Protein AF-A0A2A4XBA4-F1 (afdb_monomer_lite)

Structure (mmCIF, N/CA/C/O backbone):
data_AF-A0A2A4XBA4-F1
#
_entry.id   AF-A0A2A4XBA4-F1
#
loop_
_atom_site.group_PDB
_atom_site.id
_atom_site.type_symbol
_atom_site.label_atom_id
_atom_site.label_alt_id
_atom_site.label_comp_id
_atom_site.label_asym_id
_atom_site.label_entity_id
_atom_site.label_seq_id
_atom_site.pdbx_PDB_ins_code
_atom_site.Cartn_x
_atom_site.Cartn_y
_atom_site.Cartn_z
_atom_site.occupancy
_atom_site.B_iso_or_equiv
_atom_site.auth_seq_id
_atom_site.auth_comp_id
_atom_site.auth_asym_id
_atom_site.auth_atom_id
_atom_site.pdbx_PDB_model_num
ATOM 1 N N . MET A 1 1 ? -19.922 40.262 -20.445 1.00 48.84 1 MET A N 1
ATOM 2 C CA . MET A 1 1 ? -19.545 39.362 -19.328 1.00 48.84 1 MET A CA 1
ATOM 3 C C . MET A 1 1 ? -20.602 38.268 -19.105 1.00 48.84 1 MET A C 1
ATOM 5 O O . MET A 1 1 ? -21.271 38.268 -18.086 1.00 48.84 1 MET A O 1
ATOM 9 N N . LYS A 1 2 ? -20.812 37.352 -20.063 1.00 46.84 2 LYS A N 1
ATOM 10 C CA . LYS A 1 2 ? -21.798 36.250 -19.919 1.00 46.84 2 LYS A CA 1
ATOM 11 C C . LYS A 1 2 ? -21.305 34.878 -20.403 1.00 46.84 2 LYS A C 1
ATOM 13 O O . LYS A 1 2 ? -22.033 33.906 -20.291 1.00 46.84 2 LYS A O 1
ATOM 18 N N . LYS A 1 3 ? -20.068 34.780 -20.908 1.00 44.34 3 LYS A N 1
ATOM 19 C CA . LYS A 1 3 ? -19.498 33.520 -21.423 1.00 44.34 3 LYS A CA 1
ATOM 20 C C . LYS A 1 3 ? -18.478 32.853 -20.490 1.00 44.34 3 LYS A C 1
ATOM 22 O O . LYS A 1 3 ? -18.084 31.730 -20.759 1.00 44.34 3 LYS A O 1
ATOM 27 N N . LEU A 1 4 ? -18.086 33.505 -19.389 1.00 46.59 4 LEU A N 1
ATOM 28 C CA . LEU A 1 4 ? -17.074 32.969 -18.464 1.00 46.59 4 LEU A CA 1
ATOM 29 C C . LEU A 1 4 ? -17.651 32.108 -17.323 1.00 46.59 4 LEU A C 1
ATOM 31 O O . LEU A 1 4 ? -16.900 31.435 -16.632 1.00 46.59 4 LEU A O 1
ATOM 35 N N . LEU A 1 5 ? -18.974 32.112 -17.126 1.00 47.97 5 LEU A N 1
ATOM 36 C CA . LEU A 1 5 ? -19.630 31.418 -16.008 1.00 47.97 5 LEU A CA 1
ATOM 37 C C . LEU A 1 5 ? -20.028 29.966 -16.312 1.00 47.97 5 LEU A C 1
ATOM 39 O O . LEU A 1 5 ? -20.314 29.220 -15.384 1.00 47.97 5 LEU A O 1
ATOM 43 N N . LEU A 1 6 ? -20.014 29.536 -17.579 1.00 45.47 6 LEU A N 1
ATOM 44 C CA . LEU 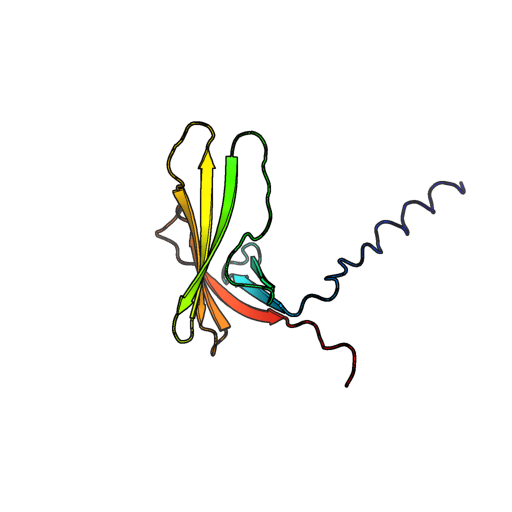A 1 6 ? -20.397 28.163 -17.934 1.00 45.47 6 LEU A CA 1
ATOM 45 C C . LEU A 1 6 ? -19.271 27.133 -17.767 1.00 45.47 6 LEU A C 1
ATOM 47 O O . LEU A 1 6 ? -19.551 25.942 -17.711 1.00 45.47 6 LEU A O 1
ATOM 51 N N . ILE A 1 7 ? -18.012 27.565 -17.672 1.00 49.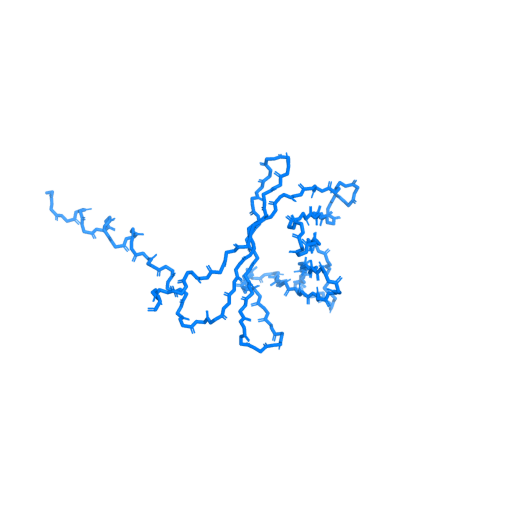88 7 ILE A N 1
ATOM 52 C CA . ILE A 1 7 ? -16.876 26.635 -17.566 1.00 49.88 7 ILE A CA 1
ATOM 53 C C . ILE A 1 7 ? -16.657 26.191 -16.109 1.00 49.88 7 ILE A C 1
ATOM 55 O O . ILE A 1 7 ? -16.151 25.099 -15.871 1.00 49.88 7 ILE A O 1
ATOM 59 N N . LEU A 1 8 ? -17.115 26.975 -15.124 1.00 43.59 8 LEU A N 1
ATOM 60 C CA . LEU A 1 8 ? -16.889 26.677 -13.705 1.00 43.59 8 LEU A CA 1
ATOM 61 C C . LEU A 1 8 ? -17.860 25.634 -13.117 1.00 43.59 8 LEU A C 1
ATOM 63 O O . LEU A 1 8 ? -17.578 25.063 -12.071 1.00 43.59 8 LEU A O 1
ATOM 67 N N . ALA A 1 9 ? -18.989 25.364 -13.781 1.00 45.97 9 ALA A N 1
ATOM 68 C CA . ALA A 1 9 ? -19.977 24.390 -13.305 1.00 45.97 9 ALA A CA 1
ATOM 69 C C . ALA A 1 9 ? -19.721 22.958 -13.813 1.00 45.97 9 ALA A C 1
ATOM 71 O O . ALA A 1 9 ? -20.150 22.002 -13.174 1.00 45.97 9 ALA A O 1
ATOM 72 N N . CYS A 1 10 ? -18.993 22.789 -14.923 1.00 45.12 10 CYS A N 1
ATOM 73 C CA . CYS A 1 10 ? -18.703 21.464 -15.484 1.00 45.12 10 CYS A CA 1
ATOM 74 C C . CYS A 1 10 ? -17.456 20.790 -14.888 1.00 45.12 10 CYS A C 1
ATOM 76 O O . CYS A 1 10 ? -17.242 19.608 -15.131 1.00 45.12 10 CYS A O 1
ATOM 78 N N . THR A 1 11 ? -16.641 21.497 -14.099 1.00 46.59 11 THR A N 1
ATOM 79 C CA . THR A 1 11 ? -15.469 20.909 -13.422 1.00 46.59 11 THR A CA 1
ATOM 80 C C . THR A 1 11 ? -15.750 20.477 -11.981 1.00 46.59 11 THR A C 1
ATOM 82 O O . THR A 1 11 ? -15.022 19.645 -11.450 1.00 46.59 11 THR A O 1
ATOM 85 N N . LEU A 1 12 ? -16.825 20.976 -11.357 1.00 41.38 12 LEU A N 1
ATOM 86 C CA . LEU A 1 12 ? -17.237 20.609 -9.990 1.00 41.38 12 LEU A CA 1
ATOM 87 C C . LEU A 1 12 ? -18.115 19.351 -9.921 1.00 41.38 12 LEU A C 1
ATOM 89 O O . LEU A 1 12 ? -18.417 18.862 -8.837 1.00 41.38 12 LEU A O 1
ATOM 93 N N . ALA A 1 13 ? -18.510 18.816 -11.073 1.00 42.19 13 ALA A N 1
ATOM 94 C CA . ALA A 1 13 ? -19.320 17.615 -11.190 1.00 42.19 13 ALA A CA 1
ATOM 95 C C . ALA A 1 13 ? -18.661 16.632 -12.157 1.00 42.19 13 ALA A C 1
ATOM 97 O O . ALA A 1 13 ? -19.284 16.171 -13.108 1.00 42.19 13 ALA A O 1
ATOM 98 N N . ILE A 1 14 ? -17.397 16.288 -11.903 1.00 39.81 14 ILE A N 1
ATOM 99 C CA . ILE A 1 14 ? -16.958 14.931 -12.215 1.00 39.81 14 ILE A CA 1
ATOM 100 C C . ILE A 1 14 ? -17.416 14.101 -11.015 1.00 39.81 14 ILE A C 1
ATOM 102 O O . ILE A 1 14 ? -16.684 14.020 -10.025 1.00 39.81 14 ILE A O 1
ATOM 106 N N . PRO A 1 15 ? -18.623 13.500 -11.028 1.00 42.53 15 PRO A N 1
ATOM 107 C CA . PRO A 1 15 ? -18.802 12.325 -10.214 1.00 42.53 15 PRO A CA 1
ATOM 108 C C . PRO A 1 15 ? -17.742 11.368 -10.742 1.00 42.53 15 PRO A C 1
ATOM 110 O O . PRO A 1 15 ? -17.809 10.916 -11.887 1.00 42.53 15 PRO A O 1
ATOM 113 N N . ILE A 1 16 ? -16.731 11.081 -9.929 1.00 41.34 16 ILE A N 1
ATOM 114 C CA . ILE A 1 16 ? -16.005 9.830 -10.077 1.00 41.34 16 ILE A CA 1
ATOM 115 C C . ILE A 1 16 ? -17.063 8.778 -9.749 1.00 41.34 16 ILE A C 1
ATOM 117 O O . ILE A 1 16 ? -17.244 8.358 -8.611 1.00 41.34 16 ILE A O 1
ATOM 121 N N . SER A 1 17 ? -17.888 8.489 -10.751 1.00 35.34 17 SER A N 1
ATOM 122 C CA . SER A 1 17 ? -18.838 7.407 -10.758 1.00 35.34 17 SER A CA 1
ATOM 123 C C . SER A 1 17 ? -17.964 6.173 -10.763 1.00 35.34 17 SER A C 1
ATOM 125 O O . SER A 1 17 ? -17.545 5.716 -11.825 1.00 35.34 17 SER A O 1
ATOM 127 N N . TYR A 1 18 ? -17.653 5.674 -9.568 1.00 44.97 18 TYR A N 1
ATOM 128 C CA . TYR A 1 18 ? -17.327 4.272 -9.362 1.00 44.97 18 TYR A CA 1
ATOM 129 C C . TYR A 1 18 ? -18.572 3.515 -9.822 1.00 44.97 18 TYR A C 1
ATOM 131 O O . TYR A 1 18 ? -19.547 3.352 -9.088 1.00 44.97 18 TYR A O 1
ATOM 139 N N . GLY A 1 19 ? -18.634 3.263 -11.128 1.00 36.09 19 GLY A N 1
ATOM 140 C CA . GLY A 1 19 ? -19.771 2.629 -11.753 1.00 36.09 19 GLY A CA 1
ATOM 141 C C . GLY A 1 19 ? -19.849 1.229 -11.199 1.00 36.09 19 GLY A C 1
ATOM 142 O O . GLY A 1 19 ? -18.894 0.509 -11.365 1.00 36.09 19 GLY A O 1
ATOM 143 N N . ARG A 1 20 ? -20.957 0.874 -10.544 1.00 40.94 20 ARG A N 1
ATOM 144 C CA . ARG A 1 20 ? -21.473 -0.500 -10.402 1.00 40.94 20 ARG A CA 1
ATOM 145 C C . ARG A 1 20 ? -20.510 -1.618 -9.950 1.00 40.94 20 ARG A C 1
ATOM 147 O O . ARG A 1 20 ? -20.913 -2.774 -10.003 1.00 40.94 20 ARG A O 1
ATOM 154 N N . ASP A 1 21 ? -19.317 -1.287 -9.484 1.00 48.00 21 ASP A N 1
ATOM 155 C CA . ASP A 1 21 ? -18.282 -2.232 -9.106 1.00 48.00 21 ASP A CA 1
ATOM 156 C C . ASP A 1 21 ? -18.376 -2.413 -7.597 1.00 48.00 21 ASP A C 1
ATOM 158 O O . ASP A 1 21 ? -18.134 -1.488 -6.814 1.00 48.00 21 ASP A O 1
ATOM 162 N N . THR A 1 22 ? -18.808 -3.597 -7.177 1.00 58.00 22 THR A N 1
ATOM 163 C CA . THR A 1 22 ? -18.696 -4.001 -5.784 1.00 58.00 22 THR A CA 1
ATOM 164 C C . THR A 1 22 ? -17.205 -4.016 -5.432 1.00 58.00 22 THR A C 1
ATOM 166 O O . THR A 1 22 ? -16.360 -4.478 -6.196 1.00 58.00 22 THR A O 1
ATOM 169 N N . GLY A 1 23 ? -16.830 -3.360 -4.344 1.00 69.94 23 GLY A N 1
ATOM 170 C CA . GLY A 1 23 ? -15.435 -3.068 -4.033 1.00 69.94 23 GLY A CA 1
ATOM 171 C C . GLY A 1 23 ? -15.338 -2.221 -2.779 1.00 69.94 23 GLY A C 1
ATOM 172 O O . GLY A 1 23 ? -16.350 -1.841 -2.196 1.00 69.94 23 GLY A O 1
ATOM 173 N N . PHE A 1 24 ? -14.129 -1.929 -2.332 1.00 75.56 24 PHE A N 1
ATOM 174 C CA . PHE A 1 24 ? -13.876 -1.014 -1.226 1.00 75.56 24 PHE A CA 1
ATOM 175 C C . PHE A 1 24 ? -12.504 -0.374 -1.397 1.00 75.56 24 PHE A C 1
ATOM 177 O O . PHE A 1 24 ? -11.637 -0.903 -2.081 1.00 75.56 24 PHE A O 1
ATOM 184 N N . ALA A 1 25 ? -12.292 0.763 -0.759 1.00 82.62 25 ALA A N 1
ATOM 185 C CA . ALA A 1 25 ? -10.984 1.365 -0.614 1.00 82.62 25 ALA A CA 1
ATOM 186 C C . ALA A 1 25 ? -10.520 1.289 0.841 1.00 82.62 25 ALA A C 1
ATOM 188 O O . ALA A 1 25 ? -11.325 1.163 1.761 1.00 82.62 25 ALA A O 1
ATOM 189 N N . ILE A 1 26 ? -9.219 1.375 1.060 1.00 84.50 26 ILE A N 1
ATOM 190 C CA . ILE A 1 26 ? -8.616 1.644 2.358 1.00 84.50 26 ILE A CA 1
ATOM 191 C C . ILE A 1 26 ? -7.851 2.957 2.219 1.00 84.50 26 ILE A C 1
ATOM 193 O O . ILE A 1 26 ? -6.967 3.079 1.375 1.00 84.50 26 ILE A O 1
ATOM 197 N N . GLU A 1 27 ? -8.210 3.953 3.025 1.00 88.06 27 GLU A N 1
ATOM 198 C CA . GLU A 1 27 ? -7.431 5.186 3.155 1.00 88.06 27 GLU A CA 1
ATOM 199 C C . GLU A 1 27 ? -6.493 5.031 4.348 1.00 88.06 27 GLU A C 1
ATOM 201 O O . GLU A 1 27 ? -6.968 4.783 5.453 1.00 88.06 27 GLU A O 1
ATOM 206 N N . CYS A 1 28 ? -5.192 5.213 4.142 1.00 86.56 28 CYS A N 1
ATOM 207 C CA . CYS A 1 28 ? -4.171 5.202 5.182 1.00 86.56 28 CYS A CA 1
ATOM 208 C C . CYS A 1 28 ? -3.562 6.597 5.343 1.00 86.56 28 CYS A C 1
ATOM 210 O O . CYS A 1 28 ? -3.059 7.196 4.388 1.00 86.56 28 CYS A O 1
ATOM 212 N N . THR A 1 29 ? -3.612 7.117 6.567 1.00 91.69 29 THR A N 1
ATOM 213 C CA . THR A 1 29 ? -3.022 8.402 6.950 1.00 91.69 29 THR A CA 1
ATOM 214 C C . THR A 1 29 ? -1.721 8.147 7.711 1.00 91.69 29 THR A C 1
ATOM 216 O O . THR A 1 29 ? -1.760 7.505 8.763 1.00 91.69 29 THR A O 1
ATOM 219 N N . PRO A 1 30 ? -0.571 8.624 7.212 1.00 90.88 30 PRO A N 1
ATOM 220 C CA . PRO A 1 30 ? 0.711 8.407 7.868 1.00 90.88 30 PRO A CA 1
ATOM 221 C C . PRO A 1 30 ? 0.881 9.282 9.115 1.00 90.88 30 PRO A C 1
ATOM 223 O O . PRO A 1 30 ? 0.436 10.430 9.155 1.00 90.88 30 PRO A O 1
ATOM 226 N N . SER A 1 31 ? 1.569 8.754 10.127 1.00 91.19 31 SER A N 1
ATOM 227 C CA . SER A 1 31 ? 1.809 9.431 11.412 1.00 91.19 31 SER A CA 1
ATOM 228 C C . SER A 1 31 ? 2.718 10.661 11.306 1.00 91.19 31 SER A C 1
ATOM 230 O O . SER A 1 31 ? 2.687 11.536 12.168 1.00 91.19 31 SER A O 1
ATOM 232 N N . ASN A 1 32 ? 3.512 10.755 10.238 1.00 88.81 32 ASN A N 1
ATOM 233 C CA . ASN A 1 32 ? 4.489 11.818 10.008 1.00 88.81 32 ASN A CA 1
ATOM 234 C C . ASN A 1 32 ? 3.953 12.996 9.169 1.00 88.81 32 ASN A C 1
ATOM 236 O O . ASN A 1 32 ? 4.746 13.762 8.625 1.00 88.81 32 ASN A O 1
ATOM 240 N N . ASN A 1 33 ? 2.630 13.138 9.030 1.00 82.12 33 ASN A N 1
ATOM 241 C CA . ASN A 1 33 ? 1.982 14.127 8.152 1.00 82.12 33 ASN A CA 1
ATOM 242 C C . ASN A 1 33 ? 2.350 13.995 6.658 1.00 82.12 33 ASN A C 1
ATOM 244 O O . ASN A 1 33 ? 2.228 14.959 5.900 1.00 82.12 33 ASN A O 1
ATOM 248 N N . GLY A 1 34 ? 2.804 12.817 6.224 1.00 79.00 34 GLY A N 1
ATOM 249 C CA . GLY A 1 34 ? 3.020 12.498 4.815 1.00 79.00 34 GLY A CA 1
ATOM 250 C C . GLY A 1 34 ? 1.728 12.446 3.988 1.00 79.00 34 GLY A C 1
ATOM 251 O O . GLY A 1 34 ? 0.613 12.631 4.483 1.00 79.00 34 GLY A O 1
ATOM 252 N N . LEU A 1 35 ? 1.875 12.163 2.693 1.00 79.00 35 LEU A N 1
ATOM 253 C CA . LEU A 1 35 ? 0.736 12.015 1.790 1.00 79.00 35 LEU A CA 1
ATOM 254 C C . LEU A 1 35 ? -0.087 10.775 2.150 1.00 79.00 35 LEU A C 1
ATOM 256 O O . LEU A 1 35 ? 0.449 9.671 2.266 1.00 79.00 35 LEU A O 1
ATOM 260 N N . LYS A 1 36 ? -1.403 10.967 2.273 1.00 82.12 36 LYS A N 1
ATOM 261 C CA . LYS A 1 36 ? -2.357 9.870 2.439 1.00 82.12 36 LYS A CA 1
ATOM 262 C C . LYS A 1 36 ? -2.266 8.892 1.270 1.00 82.12 36 LYS A C 1
ATOM 264 O O . LYS A 1 36 ? -2.162 9.313 0.118 1.00 82.12 36 LYS A O 1
ATOM 269 N N . GLN A 1 37 ? -2.383 7.607 1.576 1.00 82.81 37 GLN A N 1
ATOM 270 C CA . GLN A 1 37 ? -2.476 6.537 0.587 1.00 82.81 37 GLN A CA 1
ATOM 271 C C . GLN A 1 37 ? -3.931 6.088 0.471 1.00 82.81 37 GLN A C 1
ATOM 273 O O . GLN A 1 37 ? -4.593 5.877 1.485 1.00 82.81 37 GLN A O 1
ATOM 278 N N . ILE A 1 38 ? -4.441 5.946 -0.753 1.00 82.75 38 ILE A N 1
ATOM 279 C CA . ILE A 1 38 ? -5.786 5.416 -1.011 1.00 82.75 38 ILE A CA 1
ATOM 280 C C . ILE A 1 38 ? -5.632 4.161 -1.863 1.00 82.75 38 ILE A C 1
ATOM 282 O O . ILE A 1 38 ? -5.269 4.239 -3.035 1.00 82.75 38 ILE A O 1
ATOM 286 N N . LEU A 1 39 ? -5.917 3.010 -1.263 1.00 82.12 39 LEU A N 1
ATOM 287 C CA . LEU A 1 39 ? -5.775 1.688 -1.866 1.00 82.12 39 LEU A CA 1
ATOM 288 C C . LEU A 1 39 ? -7.161 1.174 -2.251 1.00 82.12 39 LEU A C 1
ATOM 290 O O . LEU A 1 39 ? -7.981 0.938 -1.371 1.00 82.12 39 LEU A O 1
ATOM 294 N N . ALA A 1 40 ? -7.449 1.032 -3.544 1.00 76.75 40 ALA A N 1
ATOM 295 C CA . ALA A 1 40 ? -8.752 0.573 -4.027 1.00 76.75 40 ALA A CA 1
ATOM 296 C C . ALA A 1 40 ? -8.721 -0.915 -4.409 1.00 76.75 40 ALA A C 1
ATOM 298 O O . ALA A 1 40 ? -7.871 -1.341 -5.188 1.00 76.75 40 ALA A O 1
ATOM 299 N N . PHE A 1 41 ? -9.687 -1.677 -3.899 1.00 75.00 41 PHE A N 1
ATOM 300 C CA . PHE A 1 41 ? -9.887 -3.102 -4.144 1.00 75.00 41 PHE A CA 1
ATOM 301 C C . PHE A 1 41 ? -11.246 -3.311 -4.826 1.00 75.00 41 PHE A C 1
ATOM 303 O O . PHE A 1 41 ? -12.295 -3.038 -4.240 1.00 75.00 41 PHE A O 1
ATOM 310 N N . PHE A 1 42 ? -11.234 -3.784 -6.071 1.00 68.75 42 PHE A N 1
ATOM 311 C CA . PHE A 1 42 ? -12.440 -4.088 -6.848 1.00 68.75 42 PHE A CA 1
ATOM 312 C C . PHE A 1 42 ? -12.749 -5.594 -6.747 1.00 68.75 42 PHE A C 1
ATOM 314 O O . PHE A 1 42 ? -11.832 -6.404 -6.852 1.00 68.75 42 PHE A O 1
ATOM 321 N N . GLU A 1 43 ? -14.010 -5.992 -6.529 1.00 54.94 43 GLU A N 1
ATOM 322 C CA . GLU A 1 43 ? -14.395 -7.406 -6.316 1.00 54.94 43 GLU A CA 1
ATOM 323 C C . GLU A 1 43 ? -14.350 -8.263 -7.587 1.00 54.94 43 GLU A C 1
ATOM 325 O O . GLU A 1 43 ? -14.428 -9.491 -7.507 1.00 54.94 43 GLU 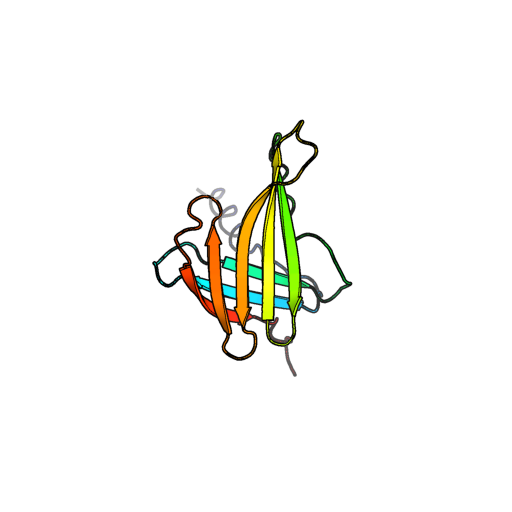A O 1
ATOM 330 N N . 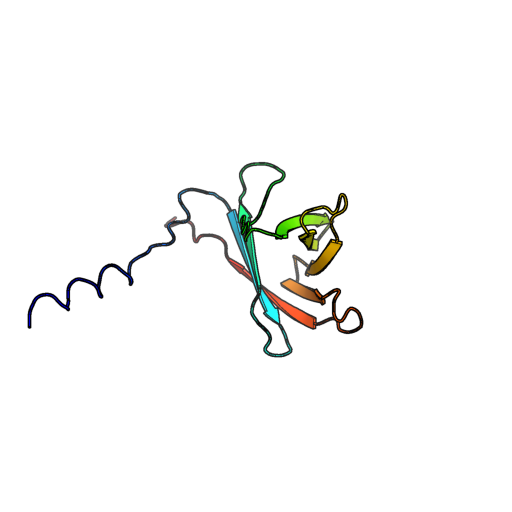ILE A 1 44 ? -14.223 -7.665 -8.773 1.00 52.53 44 ILE A N 1
ATOM 331 C CA . ILE A 1 44 ? -14.275 -8.433 -10.016 1.00 52.53 44 ILE A CA 1
ATOM 332 C C . ILE A 1 44 ? -12.899 -9.030 -10.327 1.00 52.53 44 ILE A C 1
ATOM 334 O O . ILE A 1 44 ? -12.110 -8.450 -11.062 1.00 52.53 44 ILE A O 1
ATOM 338 N N . GLY A 1 45 ? -12.665 -10.228 -9.789 1.00 42.88 45 GLY A N 1
ATOM 339 C CA . GLY A 1 45 ? -11.697 -11.197 -10.301 1.00 42.88 45 GLY A CA 1
ATOM 340 C C . GLY A 1 45 ? -10.235 -10.894 -9.979 1.00 42.88 45 GLY A C 1
ATOM 341 O O . GLY A 1 45 ? -9.609 -10.072 -10.632 1.00 42.88 45 GLY A O 1
ATOM 342 N N . ILE A 1 46 ? -9.715 -11.628 -8.991 1.00 44.28 46 ILE A N 1
ATOM 343 C CA . ILE A 1 46 ? -8.342 -12.153 -8.868 1.00 44.28 46 ILE A CA 1
ATOM 344 C C . ILE A 1 46 ? -7.354 -11.526 -9.871 1.00 44.28 46 ILE A C 1
ATOM 346 O O . ILE A 1 46 ? -7.353 -11.882 -11.048 1.00 44.28 46 ILE A O 1
ATOM 350 N N . ASP A 1 47 ? -6.498 -10.635 -9.371 1.00 49.50 47 ASP A N 1
ATOM 351 C CA . ASP A 1 47 ? -5.420 -9.958 -10.094 1.00 49.50 47 ASP A CA 1
ATOM 352 C C . ASP A 1 47 ? -5.855 -9.063 -11.269 1.00 49.50 47 ASP A C 1
ATOM 354 O O . ASP A 1 47 ? -6.104 -9.543 -12.374 1.00 49.50 47 ASP A O 1
ATOM 358 N N . LYS A 1 48 ? -5.734 -7.735 -11.105 1.00 43.28 48 LYS A N 1
ATOM 359 C CA . LYS A 1 48 ? -4.761 -6.919 -11.873 1.00 43.28 48 LYS A CA 1
ATOM 360 C C . LYS A 1 48 ? -5.024 -5.412 -11.800 1.00 43.28 48 LYS A C 1
ATOM 362 O O . LYS A 1 48 ? -6.048 -4.912 -12.246 1.00 43.28 48 LYS A O 1
ATOM 367 N N . ARG A 1 49 ? -3.941 -4.715 -11.431 1.00 43.16 49 ARG A N 1
ATOM 368 C CA . ARG A 1 49 ? -3.541 -3.355 -11.838 1.00 43.16 49 ARG A CA 1
ATOM 369 C C . ARG A 1 49 ? -4.377 -2.195 -11.292 1.00 43.16 49 ARG A C 1
ATOM 371 O O . ARG A 1 49 ? -5.301 -1.702 -11.937 1.00 43.16 49 ARG A O 1
ATOM 378 N N . VAL A 1 50 ? -3.911 -1.628 -10.178 1.00 40.97 50 VAL A N 1
ATOM 379 C CA . VAL A 1 50 ? -4.223 -0.237 -9.831 1.00 40.97 50 VAL A CA 1
ATOM 380 C C . VAL A 1 50 ? -3.391 0.683 -10.745 1.00 40.97 50 VAL A C 1
ATOM 382 O O . VAL A 1 50 ? -2.169 0.682 -10.719 1.00 40.97 50 VAL A O 1
ATOM 385 N N . ARG A 1 51 ? -4.119 1.358 -11.646 1.00 42.78 51 ARG A N 1
ATOM 386 C CA . ARG A 1 51 ? -3.785 2.449 -12.591 1.00 42.78 51 ARG A CA 1
ATOM 387 C C . ARG A 1 51 ? -2.387 2.535 -13.233 1.00 42.78 51 ARG A C 1
ATOM 389 O O . ARG A 1 51 ? -1.419 3.023 -12.669 1.00 42.78 51 ARG A O 1
ATOM 396 N N . TYR A 1 52 ? -2.423 2.281 -14.542 1.00 43.72 52 TYR A N 1
ATOM 397 C CA . TYR A 1 52 ? -1.503 2.726 -15.590 1.00 43.72 52 TYR A CA 1
ATOM 398 C C . TYR A 1 52 ? -1.222 4.245 -15.540 1.00 43.72 52 TYR A C 1
ATOM 400 O O . TYR A 1 52 ? -2.092 5.060 -15.856 1.00 43.72 52 TYR A O 1
ATOM 408 N N . LEU A 1 53 ? 0.017 4.618 -15.222 1.00 40.72 53 LEU A N 1
ATOM 409 C CA . LEU A 1 53 ? 0.638 5.882 -15.627 1.00 40.72 53 LEU A CA 1
ATOM 410 C C . LEU A 1 53 ? 1.888 5.513 -16.439 1.00 40.72 53 LEU A C 1
ATOM 412 O O . LEU A 1 53 ? 3.006 5.523 -15.938 1.00 40.72 53 LEU A O 1
ATOM 416 N N . GLU A 1 54 ? 1.693 5.115 -17.701 1.00 41.72 54 GLU A N 1
ATOM 417 C CA . GLU A 1 54 ? 2.791 5.009 -18.671 1.00 41.72 54 GLU A CA 1
ATOM 418 C C . GLU A 1 54 ? 3.267 6.426 -19.019 1.00 41.72 54 GLU A C 1
ATOM 420 O O . GLU A 1 54 ? 2.845 7.040 -19.998 1.00 41.72 54 GLU A O 1
ATOM 425 N N . ALA A 1 55 ? 4.149 6.983 -18.197 1.00 45.78 55 ALA A N 1
ATOM 426 C CA . ALA A 1 55 ? 4.839 8.224 -18.514 1.00 45.78 55 ALA A CA 1
ATOM 427 C C . ALA A 1 55 ? 6.128 7.899 -19.282 1.00 45.78 55 ALA A C 1
ATOM 429 O O . ALA A 1 55 ? 7.206 7.965 -18.711 1.00 45.78 55 ALA A O 1
ATOM 430 N N . GLY A 1 56 ? 6.012 7.509 -20.559 1.00 49.19 56 GLY A N 1
ATOM 431 C CA . GLY A 1 56 ? 7.050 7.509 -21.617 1.00 49.19 56 GLY A CA 1
ATOM 432 C C . GLY A 1 56 ? 8.361 6.711 -21.436 1.00 49.19 56 GLY A C 1
ATOM 433 O O . GLY A 1 56 ? 8.949 6.277 -22.429 1.00 49.19 56 GLY A O 1
ATOM 434 N N . THR A 1 57 ? 8.849 6.504 -20.216 1.00 56.38 57 THR A N 1
ATOM 435 C CA . THR A 1 57 ? 10.147 5.896 -19.885 1.00 56.38 57 THR A CA 1
ATOM 436 C C . THR A 1 57 ? 10.080 4.935 -18.696 1.00 56.38 57 THR A C 1
ATOM 438 O O . THR A 1 57 ? 11.033 4.179 -18.491 1.00 56.38 57 THR A O 1
ATOM 441 N N . GLN A 1 58 ? 8.986 4.940 -17.927 1.00 62.53 58 GLN A N 1
ATOM 442 C CA . GLN A 1 58 ? 8.812 4.137 -16.715 1.00 62.53 58 GLN A CA 1
ATOM 443 C C . GLN A 1 58 ? 7.402 3.542 -16.671 1.00 62.53 58 GLN A C 1
ATOM 445 O O . GLN A 1 58 ? 6.418 4.244 -16.903 1.00 62.53 58 GLN A O 1
ATOM 450 N N . THR A 1 59 ? 7.322 2.245 -16.380 1.00 63.75 59 THR A N 1
ATOM 451 C CA . THR A 1 59 ? 6.063 1.545 -16.097 1.00 63.75 59 THR A CA 1
ATOM 452 C C . THR A 1 59 ? 5.957 1.375 -14.589 1.00 63.75 59 THR A C 1
ATOM 454 O O . THR A 1 59 ? 6.883 0.841 -13.982 1.00 63.75 59 THR A O 1
ATOM 457 N N . MET A 1 60 ? 4.852 1.826 -13.995 1.00 70.94 60 MET A N 1
ATOM 458 C CA . MET A 1 60 ? 4.541 1.625 -12.578 1.00 70.94 60 MET A CA 1
ATOM 459 C C . MET A 1 60 ? 3.298 0.754 -12.436 1.00 70.94 60 MET A C 1
ATOM 461 O O . MET A 1 60 ? 2.356 0.881 -13.224 1.00 70.94 60 MET A O 1
ATOM 465 N N . TRP A 1 61 ? 3.299 -0.133 -11.448 1.00 72.69 61 TRP A N 1
ATOM 466 C CA . TRP A 1 61 ? 2.131 -0.934 -11.096 1.00 72.69 61 TRP A CA 1
ATOM 467 C C . TRP A 1 61 ? 2.179 -1.362 -9.636 1.00 72.69 61 TRP A C 1
ATOM 469 O O . TRP A 1 61 ? 3.254 -1.509 -9.052 1.00 72.69 61 TRP A O 1
ATOM 479 N N . ASP A 1 62 ? 0.995 -1.637 -9.100 1.00 75.62 62 ASP A N 1
ATOM 480 C CA . ASP A 1 62 ? 0.826 -2.208 -7.773 1.00 75.62 62 ASP A CA 1
ATOM 481 C C . ASP A 1 62 ? 0.414 -3.682 -7.862 1.00 75.62 62 ASP A C 1
ATOM 483 O O . ASP A 1 62 ? -0.371 -4.081 -8.733 1.00 75.62 62 ASP A O 1
ATOM 487 N N . ASN A 1 63 ? 0.937 -4.479 -6.937 1.00 82.25 63 ASN A N 1
ATOM 488 C CA . ASN A 1 63 ? 0.485 -5.830 -6.625 1.00 82.25 63 ASN A CA 1
ATOM 489 C C . ASN A 1 63 ? -0.071 -5.862 -5.199 1.00 82.25 63 ASN A C 1
ATOM 491 O O . ASN A 1 63 ? 0.302 -5.025 -4.377 1.00 82.25 63 ASN A O 1
ATOM 495 N N . HIS A 1 64 ? -0.916 -6.837 -4.887 1.00 84.81 64 HIS A N 1
ATOM 496 C CA . HIS A 1 64 ? -1.352 -7.066 -3.519 1.00 84.81 64 HIS A CA 1
ATOM 497 C C . HIS A 1 64 ? -1.327 -8.548 -3.154 1.00 84.81 64 HIS A C 1
ATOM 499 O O . HIS A 1 64 ? -1.603 -9.410 -3.983 1.00 84.81 64 HIS A O 1
ATOM 505 N N . GLU A 1 65 ? -1.017 -8.827 -1.896 1.00 87.12 65 GLU A N 1
ATOM 506 C CA . GLU A 1 65 ? -1.005 -10.164 -1.318 1.00 87.12 65 GLU A CA 1
ATOM 507 C C . GLU A 1 65 ? -1.887 -10.179 -0.072 1.00 87.12 65 GLU A C 1
ATOM 509 O O . GLU A 1 65 ? -1.789 -9.297 0.787 1.00 87.12 65 GLU A O 1
ATOM 514 N N . TRP A 1 66 ? -2.780 -11.166 -0.007 1.00 86.69 66 TRP A N 1
ATOM 515 C CA . TRP A 1 66 ? -3.678 -11.379 1.120 1.00 86.69 66 TRP A CA 1
ATOM 516 C C . TRP A 1 66 ? -3.135 -12.512 1.980 1.00 86.69 66 TRP A C 1
ATOM 518 O O . TRP A 1 66 ? -3.085 -13.664 1.549 1.00 86.69 66 TRP A O 1
ATOM 528 N N . GLU A 1 67 ? -2.778 -12.182 3.212 1.00 88.06 67 GLU A N 1
ATOM 529 C CA . GLU A 1 67 ? -2.392 -13.139 4.243 1.00 88.06 67 GLU A CA 1
ATOM 530 C C . GLU A 1 67 ? -3.470 -13.157 5.334 1.00 88.06 67 GLU A C 1
ATOM 532 O O . GLU A 1 67 ? -4.326 -12.273 5.406 1.00 88.06 67 GLU A O 1
ATOM 537 N N . ASN A 1 68 ? -3.464 -14.167 6.204 1.00 88.62 68 ASN A N 1
ATOM 538 C CA . ASN A 1 68 ? -4.477 -14.272 7.251 1.00 88.62 68 ASN A CA 1
ATOM 539 C C . ASN A 1 68 ? -4.457 -13.030 8.168 1.00 88.62 68 ASN A C 1
ATOM 541 O O . ASN A 1 68 ? -3.520 -12.853 8.942 1.00 88.62 68 ASN A O 1
ATOM 545 N N . GLY A 1 69 ? -5.480 -12.176 8.061 1.00 88.56 69 GLY A N 1
ATOM 546 C CA . GLY A 1 69 ? -5.603 -10.929 8.824 1.00 88.56 69 GLY A CA 1
ATOM 547 C C . GLY A 1 69 ? -4.829 -9.728 8.269 1.00 88.56 69 GLY A C 1
ATOM 548 O O . GLY A 1 69 ? -4.958 -8.642 8.830 1.00 88.56 69 GLY A O 1
ATOM 549 N N . TYR A 1 70 ? -4.085 -9.868 7.166 1.00 92.25 70 TYR A N 1
ATOM 550 C CA . TYR A 1 70 ? -3.277 -8.785 6.596 1.00 92.25 70 TYR A CA 1
ATOM 551 C C . TYR A 1 70 ? -3.471 -8.635 5.087 1.00 92.25 70 TYR A C 1
ATOM 553 O O . TYR A 1 70 ? -3.746 -9.593 4.366 1.00 92.25 70 TYR A O 1
ATOM 561 N N . VAL A 1 71 ? -3.252 -7.419 4.596 1.00 90.44 71 VAL A N 1
ATOM 562 C CA . VAL A 1 71 ? -3.027 -7.154 3.174 1.00 90.44 71 VAL A CA 1
ATOM 563 C C . VAL A 1 71 ? -1.725 -6.392 2.999 1.00 90.44 71 VAL A C 1
ATOM 565 O O . VAL A 1 71 ? -1.483 -5.399 3.688 1.00 90.44 71 VAL A O 1
ATOM 568 N N . THR A 1 72 ? -0.891 -6.843 2.070 1.00 92.25 72 THR A N 1
ATOM 569 C CA . THR A 1 72 ? 0.322 -6.130 1.664 1.00 92.25 72 THR A CA 1
ATOM 570 C C . THR A 1 72 ? 0.133 -5.618 0.248 1.00 92.25 72 THR A C 1
ATOM 572 O O . THR A 1 72 ? -0.167 -6.400 -0.647 1.00 92.25 72 THR A O 1
ATOM 575 N N . VAL A 1 73 ? 0.303 -4.316 0.030 1.00 89.19 73 VAL A N 1
ATOM 576 C CA . VAL A 1 73 ? 0.295 -3.688 -1.295 1.00 89.19 73 VAL A CA 1
ATOM 577 C C . VAL A 1 73 ? 1.706 -3.234 -1.632 1.00 89.19 73 VAL A C 1
ATOM 579 O O . VAL A 1 73 ? 2.284 -2.428 -0.907 1.00 89.19 73 VAL A O 1
ATOM 582 N N . SER A 1 74 ? 2.250 -3.740 -2.732 1.00 88.75 74 SER A N 1
ATOM 583 C CA . SER A 1 74 ? 3.624 -3.499 -3.173 1.00 88.75 74 SER A CA 1
ATOM 584 C C . SER A 1 74 ? 3.629 -2.756 -4.499 1.00 88.75 74 SER A C 1
ATOM 586 O O . SER A 1 74 ? 2.990 -3.199 -5.454 1.00 88.75 74 SER A O 1
ATOM 588 N N . SER A 1 75 ? 4.384 -1.665 -4.571 1.00 86.12 75 SER A N 1
ATOM 589 C CA . SER A 1 75 ? 4.525 -0.839 -5.769 1.00 86.12 75 SER A CA 1
ATOM 590 C C . SER A 1 75 ? 5.862 -1.110 -6.440 1.00 86.12 75 SER A C 1
ATOM 592 O O . SER A 1 75 ? 6.906 -1.158 -5.782 1.00 86.12 75 SER A O 1
ATOM 594 N N . PHE A 1 76 ? 5.841 -1.241 -7.761 1.00 86.31 76 PHE A N 1
ATOM 595 C CA . PHE A 1 76 ? 7.014 -1.558 -8.568 1.00 86.31 76 PHE A CA 1
ATOM 596 C C . PHE A 1 76 ? 7.215 -0.537 -9.676 1.00 86.31 76 PHE A C 1
ATOM 598 O O . PHE A 1 76 ? 6.262 0.067 -10.174 1.00 86.31 76 PHE A O 1
ATOM 605 N N . ILE A 1 77 ? 8.470 -0.394 -10.094 1.00 85.94 77 ILE A N 1
ATOM 606 C CA . ILE A 1 77 ? 8.849 0.380 -11.267 1.00 85.94 77 ILE A CA 1
ATOM 607 C C . ILE A 1 77 ? 9.729 -0.445 -12.202 1.00 85.94 77 ILE A C 1
ATOM 609 O O . ILE A 1 77 ? 10.640 -1.148 -11.768 1.00 85.94 77 ILE A O 1
ATOM 613 N N . GLN A 1 78 ? 9.488 -0.321 -13.502 1.00 82.38 78 GLN A N 1
ATOM 614 C CA . GLN A 1 78 ? 10.372 -0.838 -14.541 1.00 82.38 78 GLN A CA 1
ATOM 615 C C . GLN A 1 78 ? 10.714 0.274 -15.523 1.00 82.38 78 GLN A C 1
ATOM 617 O O . GLN A 1 78 ? 9.842 0.852 -16.179 1.00 82.38 78 GLN A O 1
ATOM 622 N N . THR A 1 79 ? 12.003 0.581 -15.621 1.00 81.62 79 THR A N 1
ATOM 623 C CA . THR A 1 79 ? 12.545 1.543 -16.580 1.00 81.62 79 THR A CA 1
ATOM 624 C C . THR A 1 79 ? 12.686 0.902 -17.959 1.00 81.62 79 THR A C 1
ATOM 626 O O . THR A 1 79 ? 12.986 -0.286 -18.098 1.00 81.62 79 THR A O 1
ATOM 629 N N . LYS A 1 80 ? 12.484 1.694 -19.015 1.00 77.56 80 LYS A N 1
ATOM 630 C CA . LYS A 1 80 ? 12.660 1.236 -20.398 1.00 77.56 80 LYS A CA 1
ATOM 631 C C . LYS A 1 80 ? 14.072 0.675 -20.611 1.00 77.56 80 LYS A C 1
ATOM 633 O O . LYS A 1 80 ? 15.055 1.369 -20.375 1.00 77.56 80 LYS A O 1
ATOM 638 N N . GLY A 1 81 ? 14.151 -0.556 -21.116 1.00 78.75 81 GLY A N 1
ATOM 639 C CA . GLY A 1 81 ? 15.415 -1.259 -21.362 1.00 78.75 81 GLY A CA 1
ATOM 640 C C . GLY A 1 81 ? 15.888 -2.141 -20.204 1.00 78.75 81 GLY A C 1
ATOM 641 O O . GLY A 1 81 ? 16.841 -2.889 -20.394 1.00 78.75 81 GLY A O 1
ATOM 642 N N . ASN A 1 82 ? 15.217 -2.104 -19.048 1.00 78.12 82 ASN A N 1
ATOM 643 C CA . ASN A 1 82 ? 15.450 -3.054 -17.965 1.00 78.12 82 ASN A CA 1
ATOM 644 C C . ASN A 1 82 ? 14.497 -4.253 -18.089 1.00 78.12 82 ASN A C 1
ATOM 646 O O . ASN A 1 82 ? 13.303 -4.079 -18.343 1.00 78.12 82 ASN A O 1
ATOM 650 N N . THR A 1 83 ? 15.007 -5.471 -17.915 1.00 80.56 83 THR A N 1
ATOM 651 C CA . THR A 1 83 ? 14.203 -6.704 -17.946 1.00 80.56 83 THR A CA 1
ATOM 652 C C . THR A 1 83 ? 13.509 -6.986 -16.621 1.00 80.56 83 THR A C 1
ATOM 654 O O . THR A 1 83 ? 12.512 -7.702 -16.607 1.00 80.56 83 THR A O 1
ATOM 657 N N . GLU A 1 84 ? 14.004 -6.410 -15.527 1.00 83.44 84 GLU A N 1
ATOM 658 C CA . GLU A 1 84 ? 13.494 -6.649 -14.180 1.00 83.44 84 GLU A CA 1
ATOM 659 C C . GLU A 1 84 ? 12.803 -5.409 -13.608 1.00 83.44 84 GLU A C 1
ATOM 661 O O . GLU A 1 84 ? 13.181 -4.266 -13.879 1.00 83.44 84 GLU A O 1
ATOM 666 N N . ALA A 1 85 ? 11.771 -5.655 -12.805 1.00 84.56 85 ALA A N 1
ATOM 667 C CA . ALA A 1 85 ? 11.085 -4.633 -12.033 1.00 84.56 85 ALA A CA 1
ATOM 668 C C . ALA A 1 85 ? 11.772 -4.445 -10.679 1.00 84.56 85 ALA A C 1
ATOM 670 O O . ALA A 1 85 ? 12.179 -5.419 -10.047 1.00 84.56 85 ALA A O 1
ATOM 671 N N . SER A 1 86 ? 11.850 -3.211 -10.197 1.00 89.00 86 SER A N 1
ATOM 672 C CA . SER A 1 86 ? 12.338 -2.906 -8.852 1.00 89.00 86 SER A CA 1
ATOM 673 C C . SER A 1 86 ? 11.170 -2.536 -7.946 1.00 89.00 86 SER A C 1
ATOM 675 O O . SER A 1 86 ? 10.330 -1.716 -8.319 1.00 89.00 86 SER A O 1
ATOM 677 N N . LEU A 1 87 ? 11.120 -3.129 -6.752 1.00 89.19 87 LEU A N 1
ATOM 678 C CA . LEU A 1 87 ? 10.220 -2.687 -5.688 1.00 89.19 87 LEU A CA 1
ATOM 679 C C . LEU A 1 87 ? 10.606 -1.256 -5.289 1.00 89.19 87 LEU A C 1
ATOM 681 O O . LEU A 1 87 ? 11.786 -0.975 -5.085 1.00 89.19 87 LEU A O 1
ATOM 685 N N . ILE A 1 88 ? 9.629 -0.359 -5.182 1.00 89.75 88 ILE A N 1
ATOM 686 C CA . ILE A 1 88 ? 9.858 1.034 -4.756 1.00 89.75 88 ILE A CA 1
ATOM 687 C C . ILE A 1 88 ? 9.253 1.328 -3.390 1.00 89.75 88 ILE A C 1
ATOM 689 O O . ILE A 1 88 ? 9.776 2.164 -2.658 1.00 89.75 88 ILE A O 1
ATOM 693 N N . SER A 1 89 ? 8.189 0.623 -3.021 1.00 89.56 89 SER A N 1
ATOM 694 C CA . SER A 1 89 ? 7.556 0.748 -1.716 1.00 89.56 89 SER A CA 1
ATOM 695 C C . SER A 1 89 ? 6.618 -0.415 -1.460 1.00 89.56 89 SER A C 1
ATOM 697 O O . SER A 1 89 ? 6.134 -1.045 -2.402 1.00 89.56 89 SER A O 1
ATOM 699 N N . PHE A 1 90 ? 6.291 -0.649 -0.197 1.00 91.44 90 PHE A N 1
ATOM 700 C CA . PHE A 1 90 ? 5.156 -1.485 0.162 1.00 91.44 90 PHE A CA 1
ATOM 701 C C . PHE A 1 90 ? 4.421 -0.928 1.379 1.00 91.44 90 PHE A C 1
ATOM 703 O O . PHE A 1 90 ? 4.973 -0.179 2.184 1.00 91.44 90 PHE A O 1
ATOM 710 N N . THR A 1 91 ? 3.152 -1.297 1.483 1.00 92.06 91 THR A N 1
ATOM 711 C CA . THR A 1 91 ? 2.253 -0.996 2.591 1.00 92.06 91 THR A CA 1
ATOM 712 C C . THR A 1 91 ? 1.693 -2.304 3.120 1.00 92.06 91 THR A C 1
ATOM 714 O O . THR A 1 91 ? 0.995 -2.989 2.378 1.00 92.06 91 THR A O 1
ATOM 717 N N . LYS A 1 92 ? 1.948 -2.645 4.382 1.00 95.19 92 LYS A N 1
ATOM 718 C CA . LYS A 1 92 ? 1.301 -3.776 5.064 1.00 95.19 92 LYS A CA 1
ATOM 719 C C . LYS A 1 92 ? 0.222 -3.250 5.999 1.00 95.19 92 LYS A C 1
ATOM 721 O O . LYS A 1 92 ? 0.483 -2.308 6.736 1.00 95.19 92 LYS A O 1
ATOM 726 N N . ILE A 1 93 ? -0.976 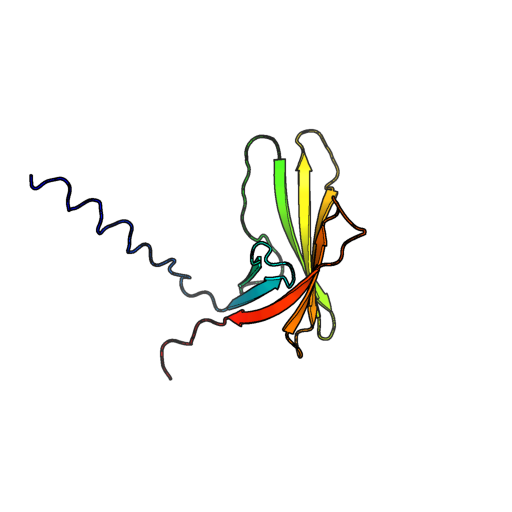-3.825 5.966 1.00 94.38 93 ILE A N 1
ATOM 727 C CA . ILE A 1 93 ? -2.130 -3.386 6.765 1.00 94.38 93 ILE A CA 1
ATOM 728 C C . ILE A 1 93 ? -2.721 -4.586 7.489 1.00 94.38 93 ILE A C 1
ATOM 730 O O . ILE A 1 93 ? -3.052 -5.586 6.855 1.00 94.38 93 ILE A O 1
ATOM 734 N N . GLU A 1 94 ? -2.890 -4.466 8.801 1.00 96.00 94 GLU A N 1
ATOM 735 C CA . GLU A 1 94 ? -3.683 -5.387 9.611 1.00 96.00 94 GLU A CA 1
ATOM 736 C C . GLU A 1 94 ? -5.171 -5.054 9.462 1.00 96.00 94 GLU A C 1
ATOM 738 O O . GLU A 1 94 ? -5.602 -3.931 9.713 1.00 96.00 94 GLU A O 1
ATOM 743 N N . LEU A 1 95 ? -5.974 -6.023 9.032 1.00 89.94 95 LEU A N 1
ATOM 744 C CA . LEU A 1 95 ? -7.366 -5.800 8.633 1.00 89.94 95 LEU A CA 1
ATOM 745 C C . LEU A 1 95 ? -8.324 -5.636 9.818 1.00 89.94 95 LEU A C 1
ATOM 747 O O . LEU A 1 95 ? -9.372 -5.013 9.663 1.00 89.94 95 LEU A O 1
ATOM 751 N N . GLU A 1 96 ? -7.992 -6.202 10.979 1.00 92.25 96 GLU A N 1
ATOM 752 C CA . GLU A 1 96 ? -8.824 -6.107 12.185 1.00 92.25 96 GLU A CA 1
ATOM 753 C C . GLU A 1 96 ? -8.654 -4.750 12.877 1.00 92.25 96 GLU A C 1
ATOM 755 O O . GLU A 1 96 ? -9.634 -4.072 13.183 1.00 92.25 96 GLU A O 1
ATOM 760 N N . THR A 1 97 ? -7.405 -4.330 13.083 1.00 95.50 97 THR A N 1
ATOM 761 C CA . THR A 1 97 ? -7.068 -3.081 13.783 1.00 95.50 97 THR A CA 1
ATOM 762 C C . THR A 1 97 ? -7.008 -1.876 12.845 1.00 95.50 97 THR A C 1
ATOM 764 O O . THR A 1 97 ? -7.052 -0.731 13.300 1.00 95.50 97 THR A O 1
ATOM 767 N N . MET A 1 98 ? -6.912 -2.116 11.532 1.00 94.81 98 MET A N 1
ATOM 768 C CA . MET A 1 98 ? -6.674 -1.104 10.502 1.00 94.81 98 MET A CA 1
ATOM 769 C C . MET A 1 98 ? -5.409 -0.272 10.762 1.00 94.81 98 MET A C 1
ATOM 771 O O . MET A 1 98 ? -5.349 0.910 10.417 1.00 94.81 98 MET A O 1
ATOM 775 N N . ILE A 1 99 ? -4.387 -0.884 11.359 1.00 96.56 99 ILE A N 1
ATOM 776 C CA . ILE A 1 99 ? -3.052 -0.300 11.507 1.00 96.56 99 ILE A CA 1
ATOM 777 C C . ILE A 1 99 ? -2.206 -0.720 10.306 1.00 96.56 99 ILE A C 1
ATOM 779 O O . ILE A 1 99 ? -2.238 -1.877 9.885 1.00 96.56 99 ILE A O 1
ATOM 783 N N . GLY A 1 100 ? -1.465 0.228 9.736 1.00 95.25 100 GLY A N 1
ATOM 784 C CA . GLY A 1 100 ? -0.594 -0.015 8.594 1.00 95.25 100 GLY A CA 1
ATOM 785 C C . GLY A 1 100 ? 0.847 0.421 8.820 1.00 95.25 100 GLY A C 1
ATOM 786 O O . GLY A 1 100 ? 1.137 1.293 9.635 1.00 95.25 100 GLY A O 1
ATOM 787 N N . GLU A 1 101 ? 1.747 -0.154 8.037 1.00 95.56 101 GLU A N 1
ATOM 788 C CA . GLU A 1 101 ? 3.157 0.206 7.960 1.00 95.56 101 GLU A CA 1
ATOM 789 C C . GLU A 1 101 ? 3.525 0.440 6.500 1.00 95.56 101 GLU A C 1
ATOM 791 O O . GLU A 1 101 ? 3.294 -0.420 5.648 1.00 95.56 101 GLU A O 1
ATOM 796 N N . PHE A 1 102 ? 4.079 1.613 6.207 1.00 92.12 102 PHE A N 1
ATOM 797 C CA . PHE A 1 102 ? 4.600 1.965 4.893 1.00 92.12 102 PHE A CA 1
ATOM 798 C C . PHE A 1 102 ? 6.122 1.993 4.926 1.00 92.12 102 PHE A C 1
ATOM 800 O O . PHE A 1 102 ? 6.718 2.608 5.812 1.00 92.12 102 PHE A O 1
ATOM 807 N N . VAL A 1 103 ? 6.743 1.385 3.920 1.00 92.56 103 VAL A N 1
ATOM 808 C CA . VAL A 1 103 ? 8.193 1.409 3.730 1.00 92.56 103 VAL A CA 1
ATOM 809 C C . VAL A 1 103 ? 8.495 1.859 2.307 1.00 92.56 103 VAL A C 1
ATOM 811 O O . VAL A 1 103 ? 8.023 1.255 1.343 1.00 92.56 103 VAL A O 1
ATOM 814 N N . SER A 1 104 ? 9.314 2.905 2.174 1.00 89.31 104 SER A N 1
ATOM 815 C CA . SER A 1 104 ? 9.902 3.304 0.892 1.00 89.31 104 SER A CA 1
ATOM 816 C C . SER A 1 104 ? 11.256 2.633 0.718 1.00 89.31 104 SER A C 1
ATOM 818 O O . SER A 1 104 ? 12.091 2.679 1.616 1.00 89.31 104 SER A O 1
ATOM 820 N N . MET A 1 105 ? 11.531 2.068 -0.454 1.00 89.31 105 MET A N 1
ATOM 821 C CA . MET A 1 105 ? 12.842 1.474 -0.739 1.00 89.31 105 MET A CA 1
ATOM 822 C C . MET A 1 105 ? 13.943 2.533 -0.889 1.00 89.31 105 MET A C 1
ATOM 824 O O . MET A 1 105 ? 15.118 2.210 -0.759 1.00 89.31 105 MET A O 1
ATOM 828 N N . SER A 1 106 ? 13.586 3.805 -1.109 1.00 83.94 106 SER A N 1
ATOM 829 C CA . SER A 1 106 ? 14.551 4.915 -1.111 1.00 83.94 106 SER A CA 1
ATOM 830 C C . SER A 1 106 ? 15.078 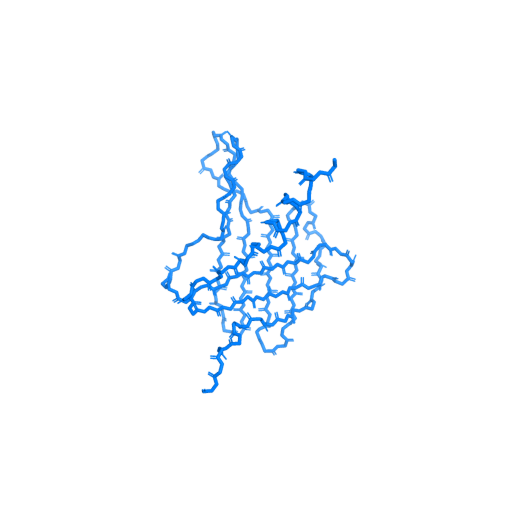5.271 0.285 1.00 83.94 106 SER A C 1
ATOM 832 O O . SER A 1 106 ? 16.106 5.930 0.391 1.00 83.94 106 SER A O 1
ATOM 834 N N . ASP A 1 107 ? 14.352 4.889 1.337 1.00 80.00 107 ASP A N 1
ATOM 835 C CA . ASP A 1 107 ? 14.690 5.119 2.746 1.00 80.00 107 ASP A CA 1
ATOM 836 C C . ASP A 1 107 ? 14.161 3.939 3.573 1.00 80.00 107 ASP A C 1
ATOM 838 O O . ASP A 1 107 ? 13.255 4.064 4.396 1.00 80.00 107 ASP A O 1
ATOM 842 N N . SER A 1 108 ? 14.687 2.742 3.293 1.00 73.12 108 SER A N 1
ATOM 843 C CA . SER A 1 108 ? 14.177 1.495 3.879 1.00 73.12 108 SER A CA 1
ATOM 844 C C . SER A 1 108 ? 14.445 1.370 5.381 1.00 73.12 108 SER A C 1
ATOM 846 O O . SER A 1 108 ? 13.908 0.475 6.026 1.00 73.12 108 SER A O 1
ATOM 848 N N . SER A 1 109 ? 15.286 2.244 5.943 1.00 75.06 109 SER A N 1
ATOM 849 C CA . SER A 1 109 ? 15.489 2.394 7.387 1.00 75.06 109 SER A CA 1
ATOM 850 C C . SER A 1 109 ? 14.287 3.000 8.107 1.00 75.06 109 SER A C 1
ATOM 852 O O . SER A 1 109 ? 14.222 2.933 9.334 1.00 75.06 109 SER A O 1
ATOM 854 N N . ASN A 1 110 ? 13.359 3.608 7.369 1.00 82.62 110 ASN A N 1
ATOM 855 C CA . ASN A 1 110 ? 12.287 4.409 7.926 1.00 82.62 110 ASN A CA 1
ATOM 856 C C . ASN A 1 110 ? 10.924 3.777 7.624 1.00 82.62 110 ASN A C 1
ATOM 858 O O . ASN A 1 110 ? 10.337 3.971 6.557 1.00 82.62 110 ASN A O 1
ATOM 862 N N . THR A 1 111 ? 10.417 3.011 8.588 1.00 91.88 111 THR A N 1
ATOM 863 C CA . THR A 1 111 ? 9.038 2.519 8.567 1.00 91.88 111 THR A CA 1
ATOM 864 C C . THR A 1 111 ? 8.109 3.605 9.089 1.00 91.88 111 THR A C 1
ATOM 866 O O . THR A 1 111 ? 8.251 4.080 10.216 1.00 91.88 111 THR A O 1
ATOM 869 N N . ILE A 1 112 ? 7.122 3.981 8.281 1.00 92.44 112 ILE A N 1
ATOM 870 C CA . ILE A 1 112 ? 6.115 4.975 8.642 1.00 92.44 112 ILE A CA 1
ATOM 871 C C . ILE A 1 112 ? 4.848 4.243 9.074 1.00 92.44 112 ILE A C 1
ATOM 873 O O . ILE A 1 112 ? 4.169 3.620 8.257 1.00 92.44 112 ILE A O 1
ATOM 877 N N . SER A 1 113 ? 4.501 4.344 10.356 1.00 95.75 113 SER A N 1
ATOM 878 C CA . SER A 1 113 ? 3.212 3.858 10.854 1.00 95.75 113 SER A CA 1
ATOM 879 C C . SER A 1 113 ? 2.059 4.679 10.276 1.00 95.75 113 SER A C 1
ATOM 881 O O . SER A 1 113 ? 2.146 5.903 10.133 1.00 95.75 113 SER A O 1
ATOM 883 N N . MET A 1 114 ? 0.951 4.015 9.976 1.00 95.00 114 MET A N 1
ATOM 884 C CA . MET A 1 114 ? -0.238 4.607 9.380 1.00 95.00 114 MET A CA 1
ATOM 885 C C . MET A 1 114 ? -1.491 4.167 10.125 1.00 95.00 114 MET A C 1
ATOM 887 O O . MET A 1 114 ? -1.628 3.004 10.500 1.00 95.00 114 MET A O 1
ATOM 891 N N . GLN A 1 115 ? -2.438 5.091 10.273 1.00 96.44 115 GLN A N 1
ATOM 892 C CA . GLN A 1 115 ? -3.802 4.755 10.663 1.00 96.44 115 GLN A CA 1
ATOM 893 C C . GLN A 1 115 ? -4.649 4.622 9.405 1.00 96.44 115 GLN A C 1
ATOM 895 O O . GLN A 1 115 ? -4.758 5.575 8.627 1.00 96.44 115 GLN A O 1
ATOM 900 N N . CYS A 1 116 ? -5.265 3.463 9.217 1.00 92.25 116 CYS A N 1
ATOM 901 C CA . CYS A 1 116 ? -6.095 3.186 8.061 1.00 92.25 116 CYS A CA 1
ATOM 902 C C . CYS A 1 116 ? -7.586 3.154 8.419 1.00 92.25 116 CYS A C 1
ATOM 904 O O . CYS A 1 116 ? -7.981 2.981 9.574 1.00 92.25 116 CYS A O 1
ATOM 906 N N . GLN A 1 117 ? -8.424 3.347 7.405 1.00 90.50 117 GLN A N 1
ATOM 907 C CA . GLN A 1 117 ? -9.878 3.253 7.487 1.00 90.50 117 GLN A CA 1
ATOM 908 C C . GLN A 1 117 ? -10.443 2.671 6.190 1.00 90.50 117 GLN A C 1
ATOM 910 O O . GLN A 1 117 ? -10.015 3.032 5.090 1.00 90.50 117 GLN A O 1
ATOM 915 N N . ARG A 1 118 ? -11.403 1.750 6.313 1.00 85.38 118 ARG A N 1
ATOM 916 C CA . ARG A 1 118 ? -12.053 1.104 5.171 1.00 85.38 118 ARG A CA 1
ATOM 917 C C . ARG A 1 118 ? -13.233 1.942 4.679 1.00 85.38 118 ARG A C 1
ATOM 919 O O . ARG A 1 118 ? -14.130 2.284 5.441 1.00 85.38 118 ARG A O 1
ATOM 926 N N . TRP A 1 119 ? -13.253 2.188 3.379 1.00 79.31 119 TRP A N 1
ATOM 927 C CA . TRP A 1 119 ? -14.292 2.874 2.626 1.00 79.31 119 TRP A CA 1
ATOM 928 C C . TRP A 1 119 ? -14.957 1.893 1.664 1.00 79.31 119 TRP A C 1
ATOM 930 O O . TRP A 1 119 ? -14.525 1.721 0.530 1.00 79.31 119 TRP A O 1
ATOM 940 N N . SER A 1 120 ? -16.020 1.227 2.079 1.00 66.94 120 SER A N 1
ATOM 941 C CA . SER A 1 120 ? -16.920 0.566 1.128 1.00 66.94 120 SER A CA 1
ATOM 942 C C . SER A 1 120 ? -17.885 1.602 0.538 1.00 66.94 120 SER A C 1
ATOM 944 O O . SER A 1 120 ? -18.269 2.530 1.260 1.00 66.94 120 SER A O 1
ATOM 946 N N . PRO A 1 121 ? -18.325 1.472 -0.731 1.00 58.94 121 PRO A N 1
ATOM 947 C CA . PRO A 1 121 ? -19.499 2.184 -1.199 1.00 58.94 121 PRO A CA 1
ATOM 948 C C . PRO A 1 121 ? -20.591 1.957 -0.159 1.00 58.94 121 PRO A C 1
ATOM 950 O O . PRO A 1 121 ? -20.910 0.811 0.165 1.00 58.94 121 PRO A O 1
ATOM 953 N N . GLN A 1 122 ? -21.136 3.036 0.405 1.00 48.47 122 GLN A N 1
ATOM 954 C CA . GLN A 1 122 ? -22.415 2.925 1.085 1.00 48.47 122 GLN A CA 1
ATOM 955 C C . GLN A 1 122 ? -23.350 2.359 0.026 1.00 48.47 122 GLN A C 1
ATOM 957 O O . GLN A 1 122 ? -23.616 3.036 -0.970 1.00 48.47 122 GLN A O 1
ATOM 962 N N . THR A 1 123 ? -23.775 1.104 0.178 1.00 42.12 123 THR A N 1
ATOM 963 C CA . THR A 1 123 ? -24.901 0.569 -0.580 1.00 42.12 123 THR A CA 1
ATOM 964 C C . THR A 1 123 ? -25.975 1.636 -0.506 1.00 42.12 123 THR A C 1
ATOM 966 O O . THR A 1 123 ? -26.456 1.976 0.579 1.00 42.12 123 THR A O 1
ATOM 969 N N . ARG A 1 124 ? -26.226 2.282 -1.645 1.00 37.69 124 ARG A N 1
ATOM 970 C CA . ARG A 1 124 ? -27.170 3.379 -1.743 1.00 37.69 124 ARG A CA 1
ATOM 971 C C . ARG A 1 124 ? -28.536 2.762 -1.465 1.00 37.69 124 ARG A C 1
ATOM 973 O O . ARG A 1 124 ? -29.142 2.203 -2.366 1.00 37.69 124 ARG A O 1
ATOM 980 N N . ASN A 1 125 ? -28.960 2.901 -0.214 1.00 32.09 125 ASN A N 1
ATOM 981 C CA . ASN A 1 125 ? -30.206 2.438 0.385 1.00 32.09 125 ASN A CA 1
ATOM 982 C C . ASN A 1 125 ? -30.320 0.932 0.673 1.00 32.09 125 ASN A C 1
ATOM 984 O O . ASN A 1 125 ? -29.907 0.081 -0.109 1.00 32.09 125 ASN A O 1
ATOM 988 N N . LYS A 1 126 ? -30.893 0.688 1.858 1.00 34.19 126 LYS A N 1
ATOM 989 C CA . LYS A 1 126 ? -31.566 -0.536 2.297 1.00 34.19 126 LYS A CA 1
ATOM 990 C C . LYS A 1 126 ? -32.554 -1.056 1.257 1.00 34.19 126 LYS A C 1
ATOM 992 O O . LYS A 1 126 ? -33.157 -0.203 0.566 1.00 34.19 126 LYS A O 1
#

Foldseek 3Di:
DPPPPPVVVVVVPPPPCPDPFFWKWKWKQWPVRDDIDIGTGTPPDDDDFDDFPPPPFKTKTWDWDDDDQKIKIWIWIDGPPDPDIDTQKMKMARNPQRKIWIAGPVCNVDIIIIRMDMGGPPPPDD

Secondary structure (DSSP, 8-state):
--SSSSSSSSSS-------S--EEEEEEEETTS-PPEEEEEESSSS---S----BTTEEEEEEEEEETTEEEEEEEEEETT-SS-EEEEEEEEETTT-EEEEEEGGGTT-EEEEEEEEE----S--

Sequence (126 aa):
MKKLLLILACTLAIPISYGRDTGFAIECTPSNNGLKQILAFFEIGIDKRVRYLEAGTQTMWDNHEWENGYVTVSSFIQTKGNTEASLISFTKIELETMIGEFVSMSDSSNTISMQCQRWSPQTRNK

pLDDT: mean 71.49, std 20.53, range [32.09, 96.56]

Organism: NCBI:txid2030880

Radius of gyration: 18.18 Å; chains: 1; bounding box: 47×54×35 Å